Protein AF-A0AAJ5YRU3-F1 (afdb_monomer_lite)

Foldseek 3Di:
DVVVVVVVVVVCCVVPVLVCQLVVQLVVLLVVLVVVLVVVQVVVVVVCVVPVPDPDPPPDSDDDPVVNVVSSVCRNVCRVVVVVVVVVLCVVPPDPPDDPVVVVVSVVVVVVVVVCVVVVD

InterPro domains:
  IPR007248 Mpv17/PMP22 [PTHR11266] (7-117)

Sequence (121 aa):
MMARLGALYHHYFETRPWATLIATNGTLTLIADALAQTYERETSRSTKETKSILPTEPQAASWDWHRSGRFLLFGSAMAPLLGEWNKVIEKRIPIRTGQGKLILSAVARRVAMDQLILYVA

Radius of gyration: 21.34 Å; chains: 1; bounding box: 54×39×48 Å

Secondary structure (DSSP, 8-state):
-HHHHHHHHHHHHHH-HHHHHHHHHHHHHHHHHHHHHHHHHHHHHHHHHH-TTS----------HHHHHHHHHHHHHHHHHHHHHHHHHHHHS---SS-HHHHHHHHHHHHHHHHHHHHH-

Structure (mmCIF, N/CA/C/O backbone):
data_AF-A0AAJ5YRU3-F1
#
_entry.id   AF-A0AAJ5YRU3-F1
#
loop_
_atom_site.group_PDB
_atom_site.id
_atom_site.type_symbol
_atom_site.label_atom_id
_atom_site.label_alt_id
_atom_site.label_comp_id
_atom_site.label_asym_id
_atom_site.label_entity_id
_atom_site.label_seq_id
_atom_site.pdbx_PDB_ins_code
_atom_site.Cartn_x
_atom_site.Cartn_y
_atom_site.Cartn_z
_atom_site.occupancy
_atom_site.B_iso_or_equiv
_atom_site.auth_seq_id
_atom_site.auth_comp_id
_atom_site.auth_asym_id
_atom_site.auth_atom_id
_atom_site.pdbx_PDB_model_num
ATOM 1 N N . MET A 1 1 ? -14.967 20.919 -2.504 1.00 53.97 1 MET A N 1
ATOM 2 C CA . MET A 1 1 ? -14.718 19.701 -3.312 1.00 53.97 1 MET A CA 1
ATOM 3 C C . MET A 1 1 ? -14.057 18.594 -2.487 1.00 53.97 1 MET A C 1
ATOM 5 O O . MET A 1 1 ? -14.635 17.519 -2.411 1.00 53.97 1 MET A O 1
ATOM 9 N N . MET A 1 2 ? -12.960 18.869 -1.766 1.00 56.44 2 MET A N 1
ATOM 10 C CA . MET A 1 2 ? -12.284 17.890 -0.885 1.00 56.44 2 MET A CA 1
ATOM 11 C C . MET A 1 2 ? -13.186 17.261 0.195 1.00 56.44 2 MET A C 1
ATOM 13 O O . MET A 1 2 ? -13.155 16.052 0.396 1.00 56.44 2 MET A O 1
ATOM 17 N N . ALA A 1 3 ? -14.070 18.047 0.821 1.00 66.31 3 ALA A N 1
ATOM 18 C CA . ALA A 1 3 ? -14.996 17.542 1.843 1.00 66.31 3 ALA A CA 1
ATOM 19 C C . ALA A 1 3 ? -15.998 16.490 1.316 1.00 66.31 3 ALA A C 1
ATOM 21 O O . ALA A 1 3 ? -16.401 15.595 2.051 1.00 66.31 3 ALA A O 1
ATOM 22 N N . ARG A 1 4 ? -16.375 16.559 0.029 1.00 67.25 4 ARG A N 1
ATOM 23 C CA . ARG A 1 4 ? -17.313 15.602 -0.584 1.00 67.25 4 ARG A CA 1
ATOM 24 C C . ARG A 1 4 ? -16.647 14.261 -0.894 1.00 67.25 4 ARG A C 1
ATOM 26 O O . ARG A 1 4 ? -17.276 13.225 -0.720 1.00 67.25 4 ARG A O 1
ATOM 33 N N . LEU A 1 5 ? -15.374 14.282 -1.295 1.00 69.31 5 LEU A N 1
ATOM 34 C CA . LEU A 1 5 ? -14.576 13.069 -1.500 1.00 69.31 5 LEU A CA 1
ATOM 35 C C . LEU A 1 5 ? -14.347 12.327 -0.177 1.00 69.31 5 LEU A C 1
ATOM 37 O O . LEU A 1 5 ? -14.505 11.112 -0.127 1.00 69.31 5 LEU A O 1
ATOM 41 N N . GLY A 1 6 ? -14.062 13.061 0.905 1.00 70.56 6 GLY A N 1
ATOM 42 C CA . GLY A 1 6 ? -13.922 12.481 2.244 1.00 70.56 6 GLY A CA 1
ATOM 43 C C . GLY A 1 6 ? -15.214 11.845 2.768 1.00 70.56 6 GLY A C 1
ATOM 44 O O . GLY A 1 6 ? -15.170 10.748 3.322 1.00 70.56 6 GLY A O 1
ATOM 45 N N . ALA A 1 7 ? -16.362 12.491 2.537 1.00 66.31 7 ALA A N 1
ATOM 46 C CA . ALA A 1 7 ? -17.671 11.961 2.924 1.00 66.31 7 ALA A CA 1
ATOM 47 C C . ALA A 1 7 ? -18.056 10.699 2.130 1.00 66.31 7 ALA A C 1
ATOM 49 O O . ALA A 1 7 ? -18.540 9.733 2.712 1.00 66.31 7 ALA A O 1
ATOM 50 N N . LEU A 1 8 ? -17.789 10.673 0.818 1.00 64.75 8 LEU A N 1
ATOM 51 C CA . LEU A 1 8 ? -17.990 9.481 -0.014 1.00 64.75 8 LEU A CA 1
ATOM 52 C C . LEU A 1 8 ? -17.070 8.337 0.419 1.00 64.75 8 LEU A C 1
ATOM 54 O O . LEU A 1 8 ? -17.535 7.212 0.569 1.00 64.75 8 LEU A O 1
ATOM 58 N N . TYR A 1 9 ? -15.790 8.622 0.679 1.00 62.25 9 TYR A N 1
ATOM 59 C CA . TYR A 1 9 ? -14.848 7.635 1.205 1.00 62.25 9 TYR A CA 1
ATOM 60 C C . TYR A 1 9 ? -15.342 7.031 2.523 1.00 62.25 9 TYR A C 1
ATOM 62 O O . TYR A 1 9 ? -15.399 5.811 2.631 1.00 62.25 9 TYR A O 1
ATOM 70 N N . HIS A 1 10 ? -15.758 7.861 3.488 1.00 65.44 10 HIS A N 1
ATOM 71 C CA . HIS A 1 10 ? -16.315 7.379 4.757 1.00 65.44 10 HIS A CA 1
ATOM 72 C C . HIS A 1 10 ? -17.548 6.502 4.534 1.00 65.44 10 HIS A C 1
ATOM 74 O O . HIS A 1 10 ? -17.630 5.410 5.086 1.00 65.44 10 HIS A O 1
ATOM 80 N N . HIS A 1 11 ? -18.462 6.924 3.659 1.00 70.31 11 HIS A N 1
ATOM 81 C CA . HIS A 1 11 ? -19.672 6.162 3.369 1.00 70.31 11 HIS A CA 1
ATOM 82 C C . HIS A 1 11 ? -19.379 4.773 2.772 1.00 70.31 11 HIS A C 1
ATOM 84 O O . HIS A 1 11 ? -19.970 3.777 3.197 1.00 70.31 11 HIS A O 1
ATOM 90 N N . TYR A 1 12 ? -18.429 4.681 1.834 1.00 62.12 12 TYR A N 1
ATOM 91 C CA . TYR A 1 12 ? -17.987 3.401 1.266 1.00 62.12 12 TYR A CA 1
ATOM 92 C C . TYR A 1 12 ? -17.178 2.555 2.259 1.00 62.12 12 TYR A C 1
ATOM 94 O O . TYR A 1 12 ? -17.273 1.327 2.240 1.00 62.12 12 TYR A O 1
ATOM 102 N N . PHE A 1 13 ? -16.404 3.187 3.144 1.00 66.06 13 PHE A N 1
ATOM 103 C CA . PHE A 1 13 ? -15.639 2.495 4.180 1.00 66.06 13 PHE A CA 1
ATOM 104 C C . PHE A 1 13 ? -16.549 1.853 5.233 1.00 66.06 13 PHE A C 1
ATOM 106 O O . PHE A 1 13 ? -16.258 0.755 5.696 1.00 66.06 13 PHE A O 1
ATOM 113 N N . GLU A 1 14 ? -17.670 2.492 5.569 1.00 69.25 14 GLU A N 1
ATOM 114 C CA . GLU A 1 14 ? -18.639 1.940 6.520 1.00 69.25 14 GLU A CA 1
ATOM 115 C C . GLU A 1 14 ? -19.506 0.830 5.919 1.00 69.25 14 GLU A C 1
ATOM 117 O O . GLU A 1 14 ? -19.798 -0.155 6.593 1.00 69.25 14 GLU A O 1
ATOM 122 N N . THR A 1 15 ? -19.888 0.939 4.643 1.00 74.12 15 THR A N 1
ATOM 123 C CA . THR A 1 15 ? -20.744 -0.072 4.000 1.00 74.12 15 THR A CA 1
ATOM 124 C C . THR A 1 15 ? -19.977 -1.297 3.509 1.00 74.12 15 THR A C 1
ATOM 126 O O . THR A 1 15 ? -20.510 -2.406 3.567 1.00 74.12 15 THR A O 1
ATOM 129 N N . ARG A 1 16 ? -18.747 -1.136 2.995 1.00 77.94 16 ARG A N 1
ATOM 130 C CA . ARG A 1 16 ? -17.936 -2.240 2.439 1.00 77.94 16 ARG A CA 1
ATOM 131 C C . ARG A 1 16 ? -16.438 -2.071 2.740 1.00 77.94 16 ARG A C 1
ATOM 133 O O . ARG A 1 16 ? -15.635 -1.966 1.809 1.00 77.94 16 ARG A O 1
ATOM 140 N N . PRO A 1 17 ? -16.030 -2.121 4.022 1.00 78.12 17 PRO A N 1
ATOM 141 C CA . PRO A 1 17 ? -14.648 -1.862 4.442 1.00 78.12 17 PRO A CA 1
ATOM 142 C C . PRO A 1 17 ? -13.619 -2.753 3.732 1.00 78.12 17 PRO A C 1
ATOM 144 O O . PRO A 1 17 ? -12.556 -2.285 3.326 1.00 78.12 17 PRO A O 1
ATOM 147 N N . TRP A 1 18 ? -13.943 -4.030 3.517 1.00 83.25 18 TRP A N 1
ATOM 148 C CA . TRP A 1 18 ? -13.034 -4.970 2.859 1.00 83.25 18 TRP A CA 1
ATOM 149 C C . TRP A 1 18 ? -12.791 -4.630 1.387 1.00 83.25 18 TRP A C 1
ATOM 151 O O . TRP A 1 18 ? -11.660 -4.737 0.925 1.00 83.25 18 TRP A O 1
ATOM 161 N N . ALA A 1 19 ? -13.811 -4.165 0.659 1.00 83.62 19 ALA A N 1
ATOM 162 C CA . ALA A 1 19 ? -13.675 -3.827 -0.757 1.00 83.62 19 ALA A CA 1
ATOM 163 C C . ALA A 1 19 ? -12.745 -2.623 -0.959 1.00 83.62 19 ALA A C 1
ATOM 165 O O . ALA A 1 19 ? -11.874 -2.649 -1.827 1.00 83.62 19 ALA A O 1
ATOM 166 N N . THR A 1 20 ? -12.881 -1.596 -0.116 1.00 86.25 20 THR A N 1
ATOM 167 C CA . THR A 1 20 ? -12.009 -0.417 -0.162 1.00 86.25 20 THR A CA 1
ATOM 168 C C . THR A 1 20 ? -10.564 -0.787 0.164 1.00 86.25 20 THR A C 1
ATOM 170 O O . THR A 1 20 ? -9.649 -0.352 -0.533 1.00 86.25 20 THR A O 1
ATOM 173 N N . LEU A 1 21 ? -10.345 -1.632 1.178 1.00 87.56 21 LEU A N 1
ATOM 174 C CA . LEU A 1 21 ? -9.012 -2.107 1.563 1.00 87.56 21 LEU A CA 1
ATOM 175 C C . LEU A 1 21 ? -8.346 -2.921 0.452 1.00 87.56 21 LEU A C 1
ATOM 177 O O . LEU A 1 21 ? -7.184 -2.663 0.142 1.00 87.56 21 LEU A O 1
ATOM 181 N N . ILE A 1 22 ? -9.092 -3.839 -0.169 1.00 90.69 22 ILE A N 1
ATOM 182 C CA . ILE A 1 22 ? -8.640 -4.639 -1.314 1.00 90.69 22 ILE A CA 1
ATOM 183 C C . ILE A 1 22 ? -8.221 -3.720 -2.464 1.00 90.69 22 ILE A C 1
ATOM 185 O O . ILE A 1 22 ? -7.095 -3.804 -2.949 1.00 90.69 22 ILE A O 1
ATOM 189 N N . ALA A 1 23 ? -9.108 -2.809 -2.874 1.00 89.50 23 ALA A N 1
ATOM 190 C CA . ALA A 1 23 ? -8.872 -1.944 -4.024 1.00 89.50 23 ALA A CA 1
ATOM 191 C C . ALA A 1 23 ? -7.678 -1.001 -3.808 1.00 89.50 23 ALA A C 1
ATOM 193 O O . ALA A 1 23 ? -6.816 -0.870 -4.677 1.00 89.50 23 ALA A O 1
ATOM 194 N N . THR A 1 24 ? -7.601 -0.363 -2.639 1.00 89.75 24 THR A N 1
ATOM 195 C CA . THR A 1 24 ? -6.527 0.587 -2.314 1.00 89.75 24 THR A CA 1
ATOM 196 C C . THR A 1 24 ? -5.176 -0.107 -2.186 1.00 89.75 24 THR A C 1
ATOM 198 O O . THR A 1 24 ? -4.224 0.306 -2.846 1.00 89.75 24 THR A O 1
ATOM 201 N N . ASN A 1 25 ? -5.080 -1.191 -1.411 1.00 92.56 25 ASN A N 1
ATOM 202 C CA . ASN A 1 25 ? -3.811 -1.900 -1.233 1.00 92.56 25 ASN A CA 1
ATOM 203 C C . ASN A 1 25 ? -3.354 -2.592 -2.514 1.00 92.56 25 ASN A C 1
ATOM 205 O O . ASN A 1 25 ? -2.173 -2.516 -2.846 1.00 92.56 25 ASN A O 1
ATOM 209 N N . GLY A 1 26 ? -4.265 -3.210 -3.269 1.00 91.94 26 GLY A N 1
ATOM 210 C CA . GLY A 1 26 ? -3.934 -3.792 -4.567 1.00 91.94 26 GLY A CA 1
ATOM 211 C C . GLY A 1 26 ? -3.334 -2.754 -5.517 1.00 91.94 26 GLY A C 1
ATOM 212 O O . GLY A 1 26 ? -2.267 -2.976 -6.090 1.00 91.94 26 GLY A O 1
ATOM 213 N N . THR A 1 27 ? -3.963 -1.578 -5.605 1.00 94.19 27 THR A N 1
ATOM 214 C CA . THR A 1 27 ? -3.480 -0.472 -6.448 1.00 94.19 27 THR A CA 1
ATOM 215 C C . THR A 1 27 ? -2.114 0.038 -5.990 1.00 94.19 27 THR A C 1
ATOM 217 O O . THR A 1 27 ? -1.209 0.193 -6.806 1.00 94.19 27 THR A O 1
ATOM 220 N N . LEU A 1 28 ? -1.930 0.265 -4.686 1.00 94.12 28 LEU A N 1
ATOM 221 C CA . LEU A 1 28 ? -0.655 0.732 -4.138 1.00 94.12 28 LEU A CA 1
ATOM 222 C C . LEU A 1 28 ? 0.474 -0.272 -4.373 1.00 94.12 28 LEU A C 1
ATOM 224 O O . LEU A 1 28 ? 1.583 0.128 -4.721 1.00 94.12 28 LEU A O 1
ATOM 228 N N . THR A 1 29 ? 0.192 -1.568 -4.237 1.00 92.88 29 THR A N 1
ATOM 229 C CA . THR A 1 29 ? 1.206 -2.607 -4.441 1.00 92.88 29 THR A CA 1
ATOM 230 C C . THR A 1 29 ? 1.611 -2.701 -5.915 1.00 92.88 29 THR A C 1
ATOM 232 O O . THR A 1 29 ? 2.794 -2.850 -6.211 1.00 92.88 29 THR A O 1
ATOM 235 N N . LEU A 1 30 ? 0.668 -2.526 -6.850 1.00 93.81 30 LEU A N 1
ATOM 236 C CA . LEU A 1 30 ? 0.982 -2.428 -8.280 1.00 93.81 30 LEU A CA 1
ATOM 237 C C . LEU A 1 30 ? 1.849 -1.214 -8.610 1.00 93.81 30 LEU A C 1
ATOM 239 O O . LEU A 1 30 ? 2.800 -1.339 -9.374 1.00 93.81 30 LEU A O 1
ATOM 243 N N . ILE A 1 31 ? 1.538 -0.048 -8.039 1.00 96.00 31 ILE A N 1
ATOM 244 C CA . ILE A 1 31 ? 2.338 1.166 -8.246 1.00 96.00 31 ILE A CA 1
ATOM 245 C C . ILE A 1 31 ? 3.755 0.963 -7.698 1.00 96.00 31 ILE A C 1
ATOM 247 O O . ILE A 1 31 ? 4.728 1.297 -8.372 1.00 96.00 31 ILE A O 1
ATOM 251 N N . ALA A 1 32 ? 3.879 0.389 -6.501 1.00 94.00 32 ALA A N 1
ATOM 252 C CA . ALA A 1 32 ? 5.171 0.101 -5.889 1.00 94.00 32 ALA A CA 1
ATOM 253 C C . ALA A 1 32 ? 6.007 -0.865 -6.743 1.00 94.00 32 ALA A C 1
ATOM 255 O O . ALA A 1 32 ? 7.187 -0.611 -6.982 1.00 94.00 32 ALA A O 1
ATOM 256 N N . ASP A 1 33 ? 5.398 -1.941 -7.245 1.00 94.00 33 ASP A N 1
ATOM 257 C CA . ASP A 1 33 ? 6.088 -2.897 -8.110 1.00 94.00 33 ASP A CA 1
ATOM 258 C C . ASP A 1 33 ? 6.468 -2.279 -9.459 1.00 94.00 33 ASP A C 1
ATOM 260 O O . ASP A 1 33 ? 7.581 -2.484 -9.939 1.00 94.00 33 ASP A O 1
ATOM 264 N N . ALA A 1 34 ? 5.596 -1.448 -10.035 1.00 92.50 34 ALA A N 1
ATOM 265 C CA . ALA A 1 34 ? 5.895 -0.743 -11.271 1.00 92.50 34 ALA A CA 1
ATOM 266 C C . ALA A 1 34 ? 7.120 0.171 -11.128 1.00 92.50 34 ALA A C 1
ATOM 268 O O . ALA A 1 34 ? 8.006 0.151 -11.985 1.00 92.50 34 ALA A O 1
ATOM 269 N N . LEU A 1 35 ? 7.199 0.911 -10.016 1.00 94.25 35 LEU A N 1
ATOM 270 C CA . LEU A 1 35 ? 8.351 1.745 -9.677 1.00 94.25 35 LEU A CA 1
ATOM 271 C C . LEU A 1 35 ? 9.619 0.907 -9.474 1.00 94.25 35 LEU A C 1
ATOM 273 O O . LEU A 1 35 ? 10.682 1.244 -10.001 1.00 94.25 35 LEU A O 1
ATOM 277 N N . ALA A 1 36 ? 9.517 -0.212 -8.757 1.00 91.56 36 ALA A N 1
ATOM 278 C CA . ALA A 1 36 ? 10.648 -1.107 -8.535 1.00 91.56 36 ALA A CA 1
ATOM 279 C C . ALA A 1 36 ? 11.194 -1.669 -9.858 1.00 91.56 36 ALA A C 1
ATOM 281 O O . ALA A 1 36 ? 12.401 -1.627 -10.093 1.00 91.56 36 ALA A O 1
ATOM 282 N N . GLN A 1 37 ? 10.310 -2.119 -10.754 1.00 90.12 37 GLN A N 1
ATOM 283 C CA . GLN A 1 37 ? 10.701 -2.621 -12.071 1.00 90.12 37 GLN A CA 1
ATOM 284 C C . GLN A 1 37 ? 11.311 -1.523 -12.956 1.00 90.12 37 GLN A C 1
ATOM 286 O O . GLN A 1 37 ? 12.238 -1.807 -13.717 1.00 90.12 37 GLN A O 1
ATOM 291 N N . THR A 1 38 ? 10.860 -0.264 -12.855 1.00 90.50 38 THR A N 1
ATOM 292 C CA . THR A 1 38 ? 11.527 0.853 -13.549 1.00 90.50 38 THR A CA 1
ATOM 293 C C . THR A 1 38 ? 12.953 1.087 -13.043 1.00 90.50 38 THR A C 1
ATOM 295 O O . THR A 1 38 ? 13.869 1.145 -13.862 1.00 90.50 38 THR A O 1
ATOM 298 N N . TYR A 1 39 ? 13.179 1.107 -11.725 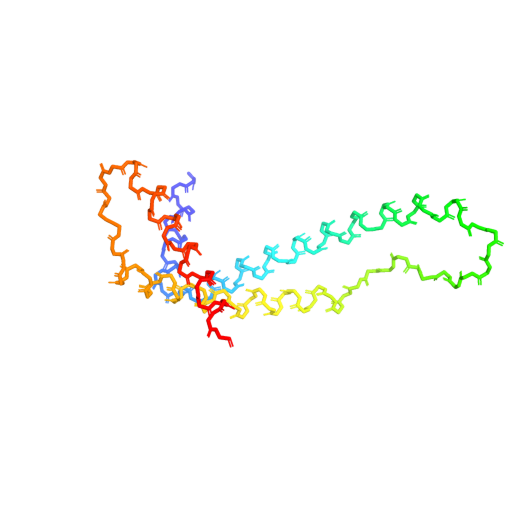1.00 88.31 39 TYR A N 1
ATOM 299 C CA . TYR A 1 39 ? 14.523 1.278 -11.153 1.00 88.31 39 TYR A CA 1
ATOM 300 C C . TYR A 1 39 ? 15.469 0.117 -11.483 1.00 88.31 39 TYR A C 1
ATOM 302 O O . TYR A 1 39 ? 16.647 0.319 -11.792 1.00 88.31 39 TYR A O 1
ATOM 310 N N . GLU A 1 40 ? 14.960 -1.113 -11.446 1.00 87.06 40 GLU A N 1
ATOM 311 C CA . GLU A 1 40 ? 15.732 -2.315 -11.758 1.00 87.06 40 GLU A CA 1
ATOM 312 C C . GLU A 1 40 ? 16.186 -2.321 -13.222 1.00 87.06 40 GLU A C 1
ATOM 314 O O . GLU A 1 40 ? 17.328 -2.673 -13.528 1.00 87.06 40 GLU A O 1
ATOM 319 N N . ARG A 1 41 ? 15.335 -1.841 -14.135 1.00 83.06 41 ARG A N 1
ATOM 320 C CA . ARG A 1 41 ? 15.677 -1.666 -15.553 1.00 83.06 41 ARG A CA 1
ATOM 321 C C . ARG A 1 41 ? 16.753 -0.616 -15.775 1.00 83.06 41 ARG A C 1
ATOM 323 O O . ARG A 1 41 ? 17.650 -0.848 -16.584 1.00 83.06 41 ARG A O 1
ATOM 330 N N . GLU A 1 42 ? 16.675 0.517 -15.088 1.00 83.38 42 GLU A N 1
ATOM 331 C CA . GLU A 1 42 ? 17.679 1.582 -15.192 1.00 83.38 42 GLU A CA 1
ATOM 332 C C . GLU A 1 42 ? 19.045 1.110 -14.674 1.00 83.38 42 GLU A C 1
ATOM 334 O O . GLU A 1 42 ? 20.057 1.236 -15.367 1.00 83.38 42 GLU A O 1
ATOM 339 N N . THR A 1 43 ? 19.062 0.443 -13.521 1.00 80.38 43 THR A N 1
ATOM 340 C CA . THR A 1 43 ? 20.281 -0.126 -12.919 1.00 80.38 43 THR A CA 1
ATOM 341 C C . THR A 1 43 ? 20.878 -1.247 -13.783 1.00 80.38 43 THR A C 1
ATOM 343 O O . THR A 1 43 ? 22.094 -1.320 -13.994 1.00 80.38 43 THR A O 1
ATOM 346 N N . SER A 1 44 ? 20.024 -2.100 -14.356 1.00 71.75 44 SER A N 1
ATOM 347 C CA . SER A 1 44 ? 20.438 -3.193 -15.246 1.00 71.75 44 SER A CA 1
ATOM 348 C C . SER A 1 44 ? 21.002 -2.693 -16.577 1.00 71.75 44 SER A C 1
ATOM 350 O O . SER A 1 44 ? 21.874 -3.348 -17.145 1.00 71.75 44 SER A O 1
ATOM 352 N N . ARG A 1 45 ? 20.539 -1.541 -17.088 1.00 67.56 45 ARG A N 1
ATOM 353 C CA . ARG A 1 45 ? 21.123 -0.895 -18.278 1.00 67.56 45 ARG A CA 1
ATOM 354 C C . ARG A 1 45 ? 22.546 -0.415 -18.000 1.00 67.56 45 ARG A C 1
ATOM 356 O O . ARG A 1 45 ? 23.438 -0.756 -18.766 1.00 67.56 45 ARG A O 1
ATOM 363 N N . SER A 1 46 ? 22.759 0.263 -16.872 1.00 64.56 46 SER A N 1
ATOM 364 C CA . SER A 1 46 ? 24.085 0.737 -16.446 1.00 64.56 46 SER A CA 1
ATOM 365 C C . SER A 1 46 ? 25.088 -0.415 -16.255 1.00 64.56 46 SER A C 1
ATOM 367 O O . SER A 1 46 ? 26.236 -0.348 -16.681 1.00 64.56 46 SER A O 1
ATOM 369 N N . THR A 1 47 ? 24.631 -1.546 -15.709 1.00 64.81 47 THR A N 1
ATOM 370 C CA . THR A 1 47 ? 25.489 -2.723 -15.472 1.00 64.81 47 THR A CA 1
ATOM 371 C C . THR A 1 47 ? 25.866 -3.473 -16.762 1.00 64.81 47 THR A C 1
ATOM 373 O O . THR A 1 47 ? 26.922 -4.108 -16.826 1.00 64.81 47 THR A O 1
ATOM 376 N N . LYS A 1 48 ? 25.022 -3.421 -17.806 1.00 59.97 48 LYS A N 1
ATOM 377 C CA . LYS A 1 48 ? 25.257 -4.127 -19.081 1.00 59.97 48 LYS A CA 1
ATOM 378 C C . LYS A 1 48 ? 26.406 -3.536 -19.901 1.00 59.97 48 LYS A C 1
ATOM 380 O O . LYS A 1 48 ? 27.069 -4.304 -20.592 1.00 59.97 48 LYS A O 1
ATOM 385 N N . GLU A 1 49 ? 26.685 -2.237 -19.792 1.00 57.69 49 GLU A N 1
ATOM 386 C CA . GL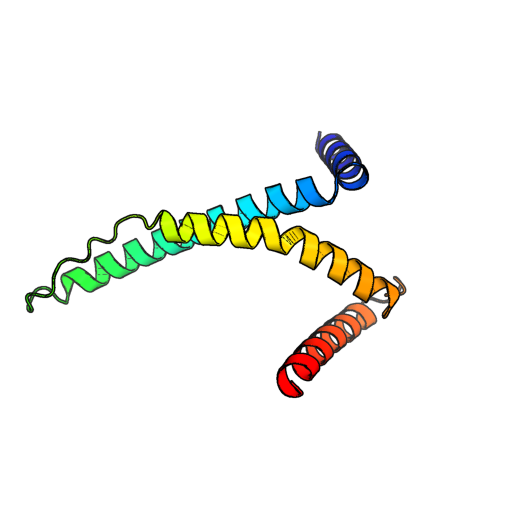U A 1 49 ? 27.815 -1.609 -20.500 1.00 57.69 49 GLU A CA 1
ATOM 387 C C . GLU A 1 49 ? 29.183 -2.115 -20.003 1.00 57.69 49 GLU A C 1
ATOM 389 O O . GLU A 1 49 ? 30.109 -2.259 -20.796 1.00 57.69 49 GLU A O 1
ATOM 394 N N . THR A 1 50 ? 29.295 -2.495 -18.725 1.00 57.97 50 THR A N 1
ATOM 395 C CA . THR A 1 50 ? 30.549 -2.987 -18.117 1.00 57.97 50 THR A CA 1
ATOM 396 C C . THR A 1 50 ? 30.794 -4.487 -18.341 1.00 57.97 50 THR A C 1
ATOM 398 O O . THR A 1 50 ? 31.933 -4.946 -18.293 1.0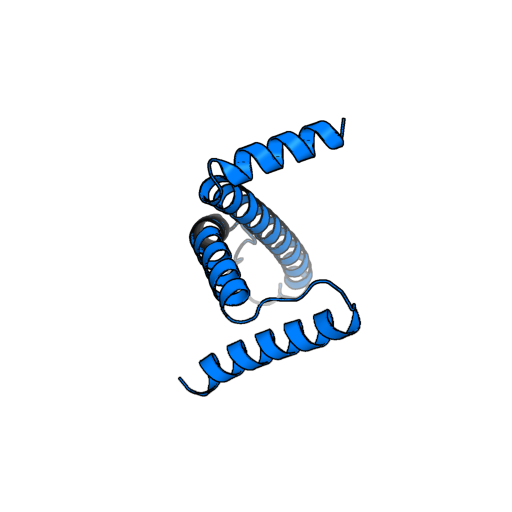0 57.97 50 THR A O 1
ATOM 401 N N . LYS A 1 51 ? 29.743 -5.290 -18.576 1.00 55.28 51 LYS A N 1
ATOM 402 C CA . LYS A 1 51 ? 29.817 -6.769 -18.589 1.00 55.28 51 LYS A CA 1
ATOM 403 C C . LYS A 1 51 ? 29.873 -7.397 -19.993 1.00 55.28 51 LYS A C 1
ATOM 405 O O . LYS A 1 51 ? 29.808 -8.617 -20.111 1.00 55.28 51 LYS A O 1
ATOM 410 N N . SER A 1 52 ? 30.027 -6.604 -21.056 1.00 54.66 52 SER A N 1
ATOM 411 C CA . SER A 1 52 ? 30.024 -7.056 -22.463 1.00 54.66 52 SER A CA 1
ATOM 412 C C . SER A 1 52 ? 31.188 -7.982 -22.881 1.00 54.66 52 SER A C 1
ATOM 414 O O . SER A 1 52 ? 31.265 -8.371 -24.042 1.00 54.66 52 SER A O 1
ATOM 416 N N . ILE A 1 53 ? 32.072 -8.381 -21.959 1.00 60.06 53 ILE A N 1
ATOM 417 C CA . ILE A 1 53 ? 33.253 -9.220 -22.237 1.00 60.06 53 ILE A CA 1
ATOM 418 C C . ILE A 1 53 ? 32.952 -10.729 -22.069 1.00 60.06 53 ILE A C 1
ATOM 420 O O . ILE A 1 53 ? 33.724 -11.569 -22.522 1.00 60.06 53 ILE A O 1
ATOM 424 N N . LEU A 1 54 ? 31.819 -11.112 -21.463 1.00 65.06 54 LEU A N 1
ATOM 425 C CA . LEU A 1 54 ? 31.449 -12.519 -21.243 1.00 65.06 54 LEU A CA 1
ATOM 426 C C . LEU A 1 54 ? 30.115 -12.860 -21.929 1.00 65.06 54 LEU A C 1
ATOM 428 O O . LEU A 1 54 ? 29.153 -12.105 -21.767 1.00 65.06 54 LEU A O 1
ATOM 432 N N . PRO A 1 55 ? 29.999 -14.010 -22.627 1.00 52.34 55 PRO A N 1
ATOM 433 C CA . PRO A 1 55 ? 28.742 -14.483 -23.196 1.00 52.34 55 PRO A CA 1
ATOM 434 C C . PRO A 1 55 ? 27.852 -15.004 -22.063 1.00 52.34 55 PRO A C 1
ATOM 436 O O . PRO A 1 55 ? 27.779 -16.194 -21.785 1.00 52.34 55 PRO A O 1
ATOM 439 N N . THR A 1 56 ? 27.221 -14.093 -21.331 1.00 57.56 56 THR A N 1
ATOM 440 C CA . THR A 1 56 ? 26.109 -14.420 -20.438 1.00 57.56 56 THR A CA 1
ATOM 441 C C . THR A 1 56 ? 24.841 -13.998 -21.154 1.00 57.56 56 THR A C 1
ATOM 443 O O . THR A 1 56 ? 24.755 -12.853 -21.599 1.00 57.56 56 THR A O 1
ATOM 446 N N . GLU A 1 57 ? 23.894 -14.927 -21.301 1.00 56.31 57 GLU A N 1
ATOM 447 C CA . GLU A 1 57 ? 22.633 -14.678 -21.993 1.00 56.31 57 GLU A CA 1
ATOM 448 C C . GLU A 1 57 ? 22.022 -13.336 -21.573 1.00 56.31 57 GLU A C 1
ATOM 450 O O . GLU A 1 57 ? 21.974 -13.019 -20.375 1.00 56.31 57 GLU A O 1
ATOM 455 N N . PRO A 1 58 ? 21.554 -12.521 -22.532 1.00 55.28 58 PRO A N 1
ATOM 456 C CA . PRO A 1 58 ? 20.888 -11.284 -22.214 1.00 55.28 58 PRO A CA 1
ATOM 457 C C . PRO A 1 58 ? 19.541 -11.656 -21.605 1.00 55.28 58 PRO A C 1
ATOM 459 O O . PRO A 1 58 ? 18.542 -11.768 -22.310 1.00 55.28 58 PRO A O 1
ATOM 462 N N . GLN A 1 59 ? 19.488 -11.794 -20.281 1.00 57.22 59 GLN A N 1
ATOM 463 C CA . GLN A 1 59 ? 18.232 -11.670 -19.565 1.00 57.22 59 GLN A CA 1
ATOM 464 C C . GLN A 1 59 ? 17.792 -10.224 -19.819 1.00 57.22 59 GLN A C 1
ATOM 466 O O . GLN A 1 59 ? 18.309 -9.241 -19.269 1.00 57.22 59 GLN A O 1
ATOM 471 N N . ALA A 1 60 ? 16.995 -10.060 -20.873 1.00 56.31 60 ALA A N 1
ATOM 472 C CA . ALA A 1 60 ? 16.421 -8.792 -21.244 1.00 56.31 60 ALA A CA 1
ATOM 473 C C . ALA A 1 60 ? 15.630 -8.342 -20.022 1.00 56.31 60 ALA A C 1
ATOM 475 O O . ALA A 1 60 ? 14.890 -9.139 -19.445 1.00 56.31 60 ALA A O 1
ATOM 476 N N . ALA A 1 61 ? 15.826 -7.093 -19.605 1.00 67.56 61 ALA A N 1
ATOM 477 C CA . ALA A 1 61 ? 15.102 -6.481 -18.499 1.00 67.56 61 ALA A CA 1
ATOM 478 C C . ALA A 1 61 ? 13.635 -6.257 -18.927 1.00 67.56 61 ALA A C 1
ATOM 480 O O . ALA A 1 61 ? 13.167 -5.133 -19.115 1.00 67.56 61 ALA A O 1
ATOM 481 N N . SER A 1 62 ? 12.949 -7.361 -19.214 1.00 76.81 62 SER A N 1
ATOM 482 C CA . SER A 1 62 ? 11.564 -7.444 -19.640 1.00 76.81 62 SER A CA 1
ATOM 483 C C . SER A 1 62 ? 10.665 -7.200 -18.435 1.00 76.81 62 SER A C 1
ATOM 485 O O . SER A 1 62 ? 11.119 -7.192 -17.294 1.00 76.81 62 SER A O 1
ATOM 487 N N . TRP A 1 63 ? 9.415 -6.827 -18.692 1.00 82.38 63 TRP A N 1
ATOM 488 C CA . TRP A 1 63 ? 8.484 -6.541 -17.603 1.00 82.38 63 TRP A CA 1
ATOM 489 C C . TRP A 1 63 ? 8.031 -7.866 -17.014 1.00 82.38 63 TRP A C 1
ATOM 491 O O . TRP A 1 63 ? 7.535 -8.713 -17.760 1.00 82.38 63 TRP A O 1
ATOM 501 N N . ASP A 1 64 ? 8.168 -8.036 -15.705 1.00 87.50 64 ASP A N 1
ATOM 502 C CA . ASP A 1 64 ? 7.708 -9.244 -15.036 1.00 87.50 64 ASP A CA 1
ATOM 503 C C . ASP A 1 64 ? 6.253 -9.062 -14.585 1.00 87.50 64 ASP A C 1
ATOM 505 O O . ASP A 1 64 ? 5.949 -8.583 -13.489 1.00 87.50 64 ASP A O 1
ATOM 509 N N . TRP A 1 65 ? 5.326 -9.456 -15.461 1.00 90.12 65 TRP A N 1
ATOM 510 C CA . TRP A 1 65 ? 3.891 -9.439 -15.171 1.00 90.12 65 TRP A CA 1
ATOM 511 C C . TRP A 1 65 ? 3.486 -10.457 -14.101 1.00 90.12 65 TRP A C 1
ATOM 513 O O . TRP A 1 65 ? 2.520 -10.226 -13.372 1.00 90.12 65 TRP A O 1
ATOM 523 N N . HIS A 1 66 ? 4.214 -11.570 -13.971 1.00 92.25 66 HIS A N 1
ATOM 524 C CA . HIS A 1 66 ? 3.927 -12.569 -12.943 1.00 92.25 66 HIS A CA 1
ATOM 525 C C . HIS A 1 66 ? 4.248 -12.016 -11.557 1.00 92.25 66 HIS A C 1
ATOM 527 O O . HIS A 1 66 ? 3.486 -12.232 -10.612 1.00 92.25 66 HIS A O 1
ATOM 533 N N . ARG A 1 67 ? 5.340 -11.256 -11.443 1.00 87.06 67 ARG A N 1
ATOM 534 C CA . ARG A 1 67 ? 5.696 -10.517 -10.233 1.00 87.06 67 ARG A CA 1
ATOM 535 C C . ARG A 1 67 ? 4.620 -9.494 -9.871 1.00 87.06 67 ARG A C 1
ATOM 537 O O . ARG A 1 67 ? 4.091 -9.573 -8.762 1.00 87.06 67 ARG A O 1
ATOM 544 N N . SER A 1 68 ? 4.206 -8.634 -10.803 1.00 93.06 68 SER A N 1
ATOM 545 C CA . SER A 1 68 ? 3.133 -7.660 -10.546 1.00 93.06 68 SER A CA 1
ATOM 546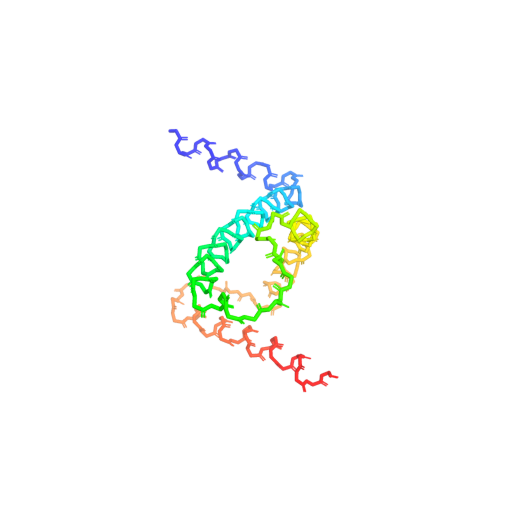 C C . SER A 1 68 ? 1.816 -8.331 -10.143 1.00 93.06 68 SER A C 1
ATOM 548 O O . SER A 1 68 ? 1.142 -7.866 -9.226 1.00 93.06 68 SER A O 1
ATOM 550 N N . GLY A 1 69 ? 1.465 -9.459 -10.771 1.00 93.31 69 GLY A N 1
ATOM 551 C CA . GLY A 1 69 ? 0.276 -10.240 -10.426 1.00 93.31 69 GLY A CA 1
ATOM 552 C C . GLY A 1 69 ? 0.324 -10.815 -9.008 1.00 93.31 69 GLY A C 1
ATOM 553 O O . GLY A 1 69 ? -0.661 -10.726 -8.276 1.00 93.31 69 GLY A O 1
ATOM 554 N N . ARG A 1 70 ? 1.478 -11.345 -8.578 1.00 92.69 70 ARG A N 1
ATOM 555 C CA . ARG A 1 70 ? 1.679 -11.821 -7.197 1.00 92.69 70 ARG A CA 1
ATOM 556 C C . ARG A 1 70 ? 1.556 -10.682 -6.190 1.00 92.69 70 ARG A C 1
ATOM 558 O O . ARG A 1 70 ? 0.863 -10.844 -5.191 1.00 92.69 70 ARG A O 1
ATOM 565 N N . PHE A 1 71 ? 2.173 -9.536 -6.471 1.00 92.62 71 PHE A N 1
ATOM 566 C CA . PHE A 1 71 ? 2.086 -8.348 -5.623 1.00 92.62 71 PHE A CA 1
ATOM 567 C C . PHE A 1 71 ? 0.653 -7.824 -5.509 1.00 92.62 71 PHE A C 1
ATOM 569 O O . PHE A 1 71 ? 0.177 -7.572 -4.405 1.00 92.62 71 PHE A O 1
ATOM 576 N N . LEU A 1 72 ? -0.069 -7.743 -6.626 1.00 94.44 72 LEU A N 1
ATOM 577 C CA . LEU A 1 72 ? -1.475 -7.356 -6.637 1.00 94.44 72 LEU A CA 1
ATOM 578 C C . LEU A 1 72 ? -2.330 -8.307 -5.799 1.00 94.44 72 LEU A C 1
ATOM 580 O O . LEU A 1 72 ? -3.084 -7.846 -4.944 1.00 94.44 72 LEU A O 1
ATOM 584 N N . LEU A 1 73 ? -2.226 -9.616 -6.041 1.00 93.56 73 LEU A N 1
ATOM 585 C CA . LEU A 1 73 ? -3.020 -10.625 -5.338 1.00 93.56 73 LEU A CA 1
ATOM 586 C C . LEU A 1 73 ? -2.712 -10.627 -3.842 1.00 93.56 73 LEU A C 1
ATOM 588 O O . LEU A 1 73 ? -3.634 -10.602 -3.030 1.00 93.56 73 LEU A O 1
ATOM 592 N N . PHE A 1 74 ? -1.430 -10.598 -3.480 1.00 92.19 74 PHE A N 1
ATOM 593 C CA . PHE A 1 74 ? -0.996 -10.564 -2.090 1.00 92.19 74 PHE A CA 1
ATOM 594 C C . PHE A 1 74 ? -1.469 -9.291 -1.381 1.00 92.19 74 PHE A C 1
ATOM 596 O O . PHE A 1 74 ? -2.117 -9.381 -0.341 1.00 92.19 74 PHE A O 1
ATOM 603 N N . GLY A 1 75 ? -1.216 -8.112 -1.959 1.00 89.62 75 GLY A N 1
ATOM 604 C CA . GLY A 1 75 ? -1.613 -6.830 -1.372 1.00 89.62 75 GLY A CA 1
ATOM 605 C C . GLY A 1 75 ? -3.129 -6.689 -1.243 1.00 89.62 75 GLY A C 1
ATOM 606 O O . GLY A 1 75 ? -3.631 -6.231 -0.220 1.00 89.62 75 GLY A O 1
ATOM 607 N N . SER A 1 76 ? -3.870 -7.162 -2.244 1.00 91.88 76 SER A N 1
ATOM 608 C CA . SER A 1 76 ? -5.335 -7.189 -2.229 1.00 91.88 76 SER A CA 1
ATOM 609 C C . SER A 1 76 ? -5.876 -8.116 -1.138 1.00 91.88 76 SER A C 1
ATOM 611 O O . SER A 1 76 ? -6.733 -7.711 -0.358 1.00 91.88 76 SER A O 1
ATOM 613 N N . ALA A 1 77 ? -5.374 -9.351 -1.055 1.00 91.56 77 ALA A N 1
ATOM 614 C CA . ALA A 1 77 ? -5.890 -10.369 -0.140 1.00 91.56 77 ALA A CA 1
ATOM 615 C C . ALA A 1 77 ? -5.484 -10.136 1.323 1.00 91.56 77 ALA A C 1
ATOM 617 O O . ALA A 1 77 ? -6.279 -10.386 2.228 1.00 91.56 77 ALA A O 1
ATOM 618 N N . MET A 1 78 ? -4.271 -9.637 1.572 1.00 90.19 78 MET A N 1
ATOM 619 C CA . MET A 1 78 ? -3.783 -9.395 2.934 1.00 90.19 78 MET A CA 1
ATOM 620 C C . MET A 1 78 ? -4.380 -8.140 3.569 1.00 90.19 78 MET A C 1
ATOM 622 O O . MET A 1 78 ? -4.443 -8.041 4.794 1.00 90.19 78 MET A O 1
ATOM 626 N N . ALA A 1 79 ? -4.849 -7.181 2.771 1.00 89.44 79 ALA A N 1
ATOM 627 C CA . ALA A 1 79 ? -5.328 -5.904 3.282 1.00 89.44 79 ALA A CA 1
ATOM 628 C C . ALA A 1 79 ? -6.536 -5.997 4.236 1.00 89.44 79 ALA A C 1
ATOM 630 O O . ALA A 1 79 ? -6.487 -5.372 5.299 1.00 89.44 79 ALA A O 1
ATOM 631 N N . PRO A 1 80 ? -7.597 -6.781 3.951 1.00 87.50 80 PRO A N 1
ATOM 632 C CA . PRO A 1 80 ? -8.672 -7.012 4.915 1.00 87.50 80 PRO A CA 1
ATOM 633 C C . PRO A 1 80 ? -8.182 -7.674 6.202 1.00 87.50 80 PRO A C 1
ATOM 635 O O . PRO A 1 80 ? -8.601 -7.273 7.285 1.00 87.50 80 PRO A O 1
ATOM 638 N N . LEU A 1 81 ? -7.265 -8.643 6.094 1.00 88.38 81 LEU A N 1
ATOM 639 C CA . LEU A 1 81 ? -6.715 -9.357 7.247 1.00 88.38 81 LEU A CA 1
ATOM 640 C C . LEU A 1 81 ? -5.965 -8.400 8.186 1.00 88.38 81 LEU A C 1
ATOM 642 O O . LEU A 1 81 ? -6.202 -8.407 9.392 1.00 88.38 81 LEU A O 1
ATOM 646 N N . LEU A 1 82 ? -5.126 -7.522 7.627 1.00 83.81 82 LEU A N 1
ATOM 647 C CA . LEU A 1 82 ? -4.450 -6.444 8.359 1.00 83.81 82 LEU A CA 1
ATOM 648 C C . LEU A 1 82 ? -5.448 -5.456 8.982 1.00 83.81 82 LEU A C 1
ATOM 650 O O . LEU A 1 82 ? -5.263 -5.013 10.117 1.00 83.81 82 LEU A O 1
ATOM 654 N N . GLY A 1 83 ? -6.522 -5.121 8.262 1.00 84.31 83 GLY A N 1
ATOM 655 C CA . GLY A 1 83 ? -7.594 -4.263 8.766 1.00 84.31 83 GLY A CA 1
ATOM 656 C C . GLY A 1 83 ? -8.299 -4.854 9.990 1.00 84.31 83 GLY A C 1
ATOM 657 O O . GLY A 1 83 ? -8.487 -4.162 10.991 1.00 84.31 83 GLY A O 1
ATOM 658 N N . GLU A 1 84 ? -8.646 -6.140 9.949 1.00 86.12 84 GLU A N 1
ATOM 659 C CA . GLU A 1 84 ? -9.254 -6.835 11.089 1.00 86.12 84 GLU A CA 1
ATOM 660 C C . GLU A 1 84 ? -8.261 -7.019 12.247 1.00 86.12 84 GLU A C 1
ATOM 662 O O . GLU A 1 84 ? -8.631 -6.824 13.407 1.00 86.12 84 GLU A O 1
ATOM 667 N N . TRP A 1 85 ? -6.983 -7.295 11.963 1.00 80.31 85 TRP A N 1
ATOM 668 C CA . TRP A 1 85 ? -5.941 -7.362 12.992 1.00 80.31 85 TRP A CA 1
ATOM 669 C C . TRP A 1 85 ? -5.773 -6.032 13.737 1.00 80.31 85 TRP A C 1
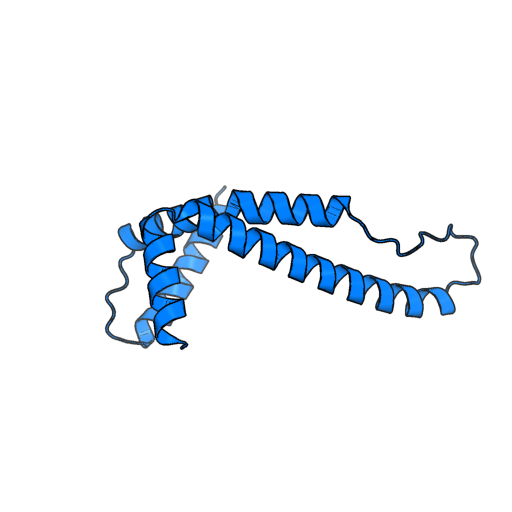ATOM 671 O O . TRP A 1 85 ? -5.709 -6.014 14.966 1.00 80.31 85 TRP A O 1
ATOM 681 N N . ASN A 1 86 ? -5.810 -4.901 13.027 1.00 81.69 86 ASN A N 1
ATOM 682 C CA . ASN A 1 86 ? -5.774 -3.581 13.660 1.00 81.69 86 ASN A CA 1
ATOM 683 C C . ASN A 1 86 ? -6.951 -3.358 14.618 1.00 81.69 86 ASN A C 1
ATOM 685 O O . ASN A 1 86 ? -6.736 -2.896 15.740 1.00 81.69 86 ASN A O 1
ATOM 689 N N . LYS A 1 87 ? -8.172 -3.769 14.245 1.00 82.19 87 LYS A N 1
ATOM 690 C CA . LYS A 1 87 ? -9.335 -3.710 15.152 1.00 82.19 87 LYS A CA 1
ATOM 691 C C . LYS A 1 87 ? -9.138 -4.588 16.391 1.00 82.19 87 LYS A C 1
ATOM 693 O O . LYS A 1 87 ? -9.550 -4.214 17.489 1.00 82.19 87 LYS A O 1
ATOM 698 N N . VAL A 1 88 ? -8.519 -5.760 16.237 1.00 83.25 88 VAL A N 1
ATOM 699 C CA . VAL A 1 88 ? -8.183 -6.645 17.365 1.00 83.25 88 VAL A CA 1
ATOM 700 C C . VAL A 1 88 ? -7.178 -5.971 18.302 1.00 83.25 88 VAL A C 1
ATOM 702 O O . VAL A 1 88 ? -7.393 -5.974 19.517 1.00 83.25 88 VAL A O 1
ATOM 705 N N . ILE A 1 89 ? -6.125 -5.347 17.768 1.00 78.69 89 ILE A N 1
ATOM 706 C CA . ILE A 1 89 ? -5.136 -4.625 18.579 1.00 78.69 89 ILE A CA 1
ATOM 707 C C . ILE A 1 89 ? -5.784 -3.444 19.303 1.00 78.69 89 ILE A C 1
ATOM 709 O O . ILE A 1 89 ? -5.522 -3.250 20.485 1.00 78.69 89 ILE A O 1
ATOM 713 N N . GLU A 1 90 ? -6.643 -2.670 18.644 1.00 78.94 90 GLU A N 1
ATOM 714 C CA . GLU A 1 90 ? -7.348 -1.548 19.277 1.00 78.94 90 GLU A CA 1
ATOM 715 C C . GLU A 1 90 ? -8.234 -1.993 20.444 1.00 78.94 90 GLU A C 1
ATOM 717 O O . GLU A 1 90 ? -8.275 -1.320 21.473 1.00 78.94 90 GLU A O 1
ATOM 722 N N . LYS A 1 91 ? -8.882 -3.160 20.335 1.00 81.00 91 LYS A N 1
ATOM 723 C CA . LYS A 1 91 ? -9.654 -3.747 21.440 1.00 81.00 91 LYS A CA 1
ATOM 724 C C . LYS A 1 91 ? -8.772 -4.203 22.601 1.00 81.00 91 LYS A C 1
ATOM 726 O O . LYS A 1 91 ? -9.184 -4.086 23.752 1.00 81.00 91 LYS A O 1
ATOM 731 N N . ARG A 1 92 ? -7.579 -4.744 22.324 1.00 79.06 92 ARG A N 1
ATOM 732 C CA . ARG A 1 92 ? -6.668 -5.245 23.371 1.00 79.06 92 ARG A CA 1
ATOM 733 C C . ARG A 1 92 ? -5.795 -4.155 23.996 1.00 79.06 92 ARG A C 1
ATOM 735 O O . ARG A 1 92 ? -5.446 -4.261 25.166 1.00 79.06 92 ARG A O 1
ATOM 742 N N . ILE A 1 93 ? -5.448 -3.120 23.237 1.00 76.12 93 ILE A N 1
ATOM 743 C CA . ILE A 1 93 ? -4.605 -1.996 23.655 1.00 76.12 93 ILE A CA 1
ATOM 744 C C . ILE A 1 93 ? -5.300 -0.696 23.218 1.00 76.12 93 ILE A C 1
ATOM 746 O O . ILE A 1 93 ? -4.904 -0.083 22.218 1.00 76.12 93 ILE A O 1
ATOM 750 N N . PRO A 1 94 ? -6.352 -0.269 23.939 1.00 70.06 94 PRO A N 1
ATOM 751 C CA . PRO A 1 94 ? -7.079 0.943 23.598 1.00 70.06 94 PRO A CA 1
ATOM 752 C C . PRO A 1 94 ? -6.171 2.161 23.777 1.00 70.06 94 PRO A C 1
ATOM 754 O O . PRO A 1 94 ? -5.696 2.457 24.877 1.00 70.06 94 PRO A O 1
ATOM 757 N N . ILE A 1 95 ? -5.932 2.891 22.688 1.00 64.25 95 ILE A N 1
ATOM 758 C CA . ILE A 1 95 ? -5.209 4.160 22.735 1.00 64.25 95 ILE A CA 1
ATOM 759 C C . ILE A 1 95 ? -6.200 5.211 23.237 1.00 64.25 95 ILE A C 1
ATOM 761 O O . ILE A 1 95 ? -7.087 5.642 22.507 1.00 64.25 95 ILE A O 1
ATOM 765 N N . ARG A 1 96 ? -6.080 5.617 24.505 1.00 63.22 96 ARG A N 1
ATOM 766 C CA . ARG A 1 96 ? -6.831 6.763 25.033 1.00 63.22 96 ARG A CA 1
ATOM 767 C C . ARG A 1 96 ? -6.246 8.035 24.418 1.00 63.22 96 ARG A C 1
ATOM 769 O O . ARG A 1 96 ? -5.178 8.493 24.821 1.00 63.22 96 ARG A O 1
ATOM 776 N N . THR A 1 97 ? -6.913 8.562 23.397 1.00 55.25 97 THR A N 1
ATOM 777 C CA . THR A 1 97 ? -6.542 9.794 22.694 1.00 55.25 97 THR A CA 1
ATOM 778 C C . THR A 1 97 ? -6.474 10.952 23.693 1.00 55.25 97 THR A C 1
ATOM 780 O O . THR A 1 97 ? -7.492 11.341 24.258 1.00 55.25 97 THR A O 1
ATOM 783 N N . GLY A 1 98 ? -5.272 11.477 23.954 1.00 52.50 98 GLY A N 1
ATOM 784 C CA . GLY A 1 98 ? -5.098 12.595 24.889 1.00 52.50 98 GLY A CA 1
ATOM 785 C C . GLY A 1 98 ? -3.671 13.113 25.097 1.00 52.50 98 GLY A C 1
ATOM 786 O O . GLY A 1 98 ? -3.514 14.258 25.500 1.00 52.50 98 GLY A O 1
ATOM 787 N N . GLN A 1 99 ? -2.613 12.344 24.815 1.00 51.00 99 GLN A N 1
ATOM 788 C CA . GLN A 1 99 ? -1.234 12.820 25.014 1.00 51.00 99 GLN A CA 1
ATOM 789 C C . GLN A 1 99 ? -0.289 12.240 23.956 1.00 51.00 99 GLN A C 1
ATOM 791 O O . GLN A 1 99 ? -0.033 11.039 23.933 1.00 51.00 99 GLN A O 1
ATOM 796 N N . GLY A 1 100 ? 0.282 13.094 23.100 1.00 53.84 100 GLY A N 1
ATOM 797 C CA . GLY A 1 100 ? 1.185 12.704 22.003 1.00 53.84 100 GLY A CA 1
ATOM 798 C C . GLY A 1 100 ? 2.431 11.902 22.422 1.00 53.84 100 GLY A C 1
ATOM 799 O O . GLY A 1 100 ? 2.999 11.197 21.594 1.00 53.84 100 GLY A O 1
ATOM 800 N N . LYS A 1 101 ? 2.814 11.913 23.710 1.00 51.66 101 LYS A N 1
ATOM 801 C CA . LYS A 1 101 ? 3.880 11.050 24.262 1.00 51.66 101 LYS A CA 1
ATOM 802 C C . LYS A 1 101 ? 3.486 9.566 24.358 1.00 51.66 101 LYS A C 1
ATOM 804 O O . LYS A 1 101 ? 4.362 8.708 24.315 1.00 51.66 101 LYS A O 1
ATOM 809 N N . LEU A 1 102 ? 2.190 9.250 24.451 1.00 55.59 102 LEU A N 1
ATOM 810 C CA . LEU A 1 102 ? 1.683 7.872 24.532 1.00 55.59 102 LEU A CA 1
ATOM 811 C C . LEU A 1 102 ? 1.585 7.185 23.162 1.00 55.59 102 LEU A C 1
ATOM 813 O O . LEU A 1 102 ? 1.584 5.961 23.096 1.00 55.59 102 LEU A O 1
ATOM 817 N N . ILE A 1 103 ? 1.544 7.947 22.063 1.00 60.16 103 ILE A N 1
ATOM 818 C CA . ILE A 1 103 ? 1.497 7.387 20.702 1.00 60.16 103 ILE A CA 1
ATOM 819 C C . ILE A 1 103 ? 2.820 6.680 20.383 1.00 60.16 103 ILE A C 1
ATOM 821 O O . ILE A 1 103 ? 2.810 5.558 19.886 1.00 60.16 103 ILE A O 1
ATOM 825 N N . LEU A 1 104 ? 3.956 7.284 20.752 1.00 64.81 104 LEU A N 1
ATOM 826 C CA . LEU A 1 104 ? 5.275 6.688 20.526 1.00 64.81 104 LEU A CA 1
ATOM 827 C C . LEU A 1 104 ? 5.480 5.411 21.357 1.00 64.81 104 LEU A C 1
ATOM 829 O O . LEU A 1 104 ? 5.989 4.417 20.848 1.00 64.81 104 LEU A O 1
ATOM 833 N N . SER A 1 105 ? 5.047 5.413 22.624 1.00 65.62 105 SER A N 1
ATOM 834 C CA . SER A 1 105 ? 5.173 4.244 23.504 1.00 65.62 105 SER A CA 1
ATOM 835 C C . SER A 1 105 ? 4.196 3.123 23.141 1.00 65.62 105 SER A C 1
ATOM 837 O O . SER A 1 105 ? 4.552 1.950 23.243 1.00 65.62 105 SER A O 1
ATOM 839 N N . ALA A 1 106 ? 2.996 3.455 22.658 1.00 65.75 106 ALA A N 1
ATOM 840 C CA . ALA A 1 106 ? 2.042 2.478 22.145 1.00 65.75 106 ALA A CA 1
ATOM 841 C C . ALA A 1 106 ? 2.531 1.833 20.839 1.00 65.75 106 ALA A C 1
ATOM 843 O O . ALA A 1 106 ? 2.443 0.615 20.700 1.00 65.75 106 ALA A O 1
ATOM 844 N N . VAL A 1 107 ? 3.098 2.616 19.913 1.00 70.94 107 VAL A N 1
ATOM 845 C CA . VAL A 1 107 ? 3.714 2.096 18.679 1.00 70.94 107 VAL A CA 1
ATOM 846 C C . VAL A 1 107 ? 4.925 1.221 19.004 1.00 70.94 107 VAL A C 1
ATOM 848 O O . VAL A 1 107 ? 4.997 0.094 18.523 1.00 70.94 107 VAL A O 1
ATOM 851 N N . ALA A 1 108 ? 5.821 1.671 19.886 1.00 75.38 108 ALA A N 1
ATOM 852 C CA . ALA A 1 108 ? 6.974 0.879 20.316 1.00 75.38 108 ALA A CA 1
ATOM 853 C C . ALA A 1 108 ? 6.558 -0.450 20.969 1.00 75.38 108 ALA A C 1
ATOM 855 O O . ALA A 1 108 ? 7.165 -1.489 20.721 1.00 75.38 108 ALA A O 1
ATOM 856 N N . ARG A 1 109 ? 5.481 -0.443 21.765 1.00 73.56 109 ARG A N 1
ATOM 857 C CA . ARG A 1 109 ? 4.950 -1.656 22.396 1.00 73.56 109 ARG A CA 1
ATOM 858 C C . ARG A 1 109 ? 4.311 -2.611 21.384 1.00 73.56 109 ARG A C 1
ATOM 860 O O . ARG A 1 109 ? 4.447 -3.816 21.551 1.00 73.56 109 ARG A O 1
ATOM 867 N N . ARG A 1 110 ? 3.659 -2.097 20.334 1.00 70.44 110 ARG A N 1
ATOM 868 C CA . ARG A 1 110 ? 3.139 -2.921 19.226 1.00 70.44 110 ARG A CA 1
ATOM 869 C C . ARG A 1 110 ? 4.282 -3.606 18.473 1.00 70.44 110 ARG A C 1
ATOM 871 O O . ARG A 1 110 ? 4.256 -4.821 18.335 1.00 70.44 110 ARG A O 1
ATOM 878 N N . VAL A 1 111 ? 5.334 -2.857 18.131 1.00 78.75 111 VAL A N 1
ATOM 879 C CA . VAL A 1 111 ? 6.540 -3.409 17.490 1.00 78.75 111 VAL A CA 1
ATOM 880 C C . VAL A 1 111 ? 7.191 -4.484 18.364 1.00 78.75 111 VAL A C 1
ATOM 882 O O . VAL A 1 111 ? 7.495 -5.563 17.874 1.00 78.75 111 VAL A O 1
ATOM 885 N N . ALA A 1 112 ? 7.360 -4.241 19.665 1.00 79.81 112 ALA A N 1
ATOM 886 C CA . ALA A 1 112 ? 7.949 -5.229 20.570 1.00 79.81 112 ALA A CA 1
ATOM 887 C C . ALA A 1 112 ? 7.119 -6.523 20.680 1.00 79.81 112 ALA A C 1
ATOM 889 O O . ALA A 1 112 ? 7.690 -7.604 20.802 1.00 79.81 112 ALA A O 1
ATOM 890 N N . MET A 1 113 ? 5.786 -6.429 20.626 1.00 74.38 113 MET A N 1
ATOM 891 C CA . MET A 1 113 ? 4.905 -7.603 20.650 1.00 74.38 113 MET A CA 1
ATOM 892 C C . MET A 1 113 ? 5.007 -8.417 19.358 1.00 74.38 113 MET A C 1
ATOM 894 O O . MET A 1 113 ? 5.123 -9.637 19.435 1.00 74.38 113 MET A O 1
ATOM 898 N N . ASP A 1 114 ? 5.040 -7.759 18.197 1.00 71.19 114 ASP A N 1
ATOM 899 C CA . ASP A 1 114 ? 5.212 -8.440 16.908 1.00 71.19 114 ASP A CA 1
ATOM 900 C C . ASP A 1 114 ? 6.580 -9.145 16.828 1.00 71.19 114 ASP A C 1
ATOM 902 O O . ASP A 1 114 ? 6.673 -10.275 16.350 1.00 71.19 114 ASP A O 1
ATOM 906 N N . GLN A 1 115 ? 7.635 -8.528 17.378 1.00 75.25 115 GLN A N 1
ATOM 907 C CA . GLN A 1 115 ? 8.969 -9.137 17.461 1.00 75.25 115 GLN A CA 1
ATOM 908 C C . GLN A 1 115 ? 9.022 -10.317 18.442 1.00 75.25 115 GLN A C 1
ATOM 910 O O . GLN A 1 115 ? 9.651 -11.325 18.143 1.00 75.25 115 GLN A O 1
ATOM 915 N N . LEU A 1 116 ? 8.341 -10.240 19.591 1.00 72.38 116 LEU A N 1
ATOM 916 C CA . LEU A 1 116 ? 8.277 -11.352 20.549 1.00 72.38 116 LEU A CA 1
ATOM 917 C C . LEU A 1 116 ? 7.541 -12.568 19.982 1.00 72.38 116 LEU A C 1
ATOM 919 O O . LEU A 1 116 ? 7.971 -13.693 20.209 1.00 72.38 116 LEU A O 1
ATOM 923 N N . ILE A 1 117 ? 6.457 -12.357 19.234 1.00 66.81 117 ILE A N 1
ATOM 924 C CA . ILE A 1 117 ? 5.696 -13.451 18.614 1.00 66.81 117 ILE A CA 1
ATOM 925 C C . ILE A 1 117 ? 6.530 -14.158 17.538 1.00 66.81 117 ILE A C 1
ATOM 927 O O . ILE A 1 117 ? 6.465 -15.378 17.433 1.00 66.81 117 ILE A O 1
ATOM 931 N N . LEU A 1 118 ? 7.340 -13.415 16.780 1.00 61.47 118 LEU A N 1
ATOM 932 C CA . LEU A 1 118 ? 8.237 -13.977 15.764 1.00 61.47 118 LEU A CA 1
ATOM 933 C C . LEU A 1 118 ? 9.515 -14.607 16.338 1.00 61.47 118 LEU A C 1
ATOM 935 O O . LEU A 1 118 ? 10.130 -15.419 15.661 1.00 61.47 118 LEU A O 1
ATOM 939 N N . TYR A 1 119 ? 9.933 -14.223 17.547 1.00 56.94 119 TYR A N 1
ATOM 940 C CA . TYR A 1 119 ? 11.158 -14.728 18.181 1.00 56.94 119 TYR A CA 1
ATOM 941 C C . TYR A 1 119 ? 10.911 -15.913 19.134 1.00 56.94 119 TYR A C 1
ATOM 943 O O . TYR A 1 119 ? 11.849 -16.610 19.508 1.00 56.94 119 TYR A O 1
ATOM 951 N N . VAL A 1 120 ? 9.664 -16.125 19.569 1.00 54.91 120 VAL A N 1
ATOM 952 C CA . VAL A 1 120 ? 9.272 -17.206 20.498 1.00 54.91 120 VAL A CA 1
ATOM 953 C C . VA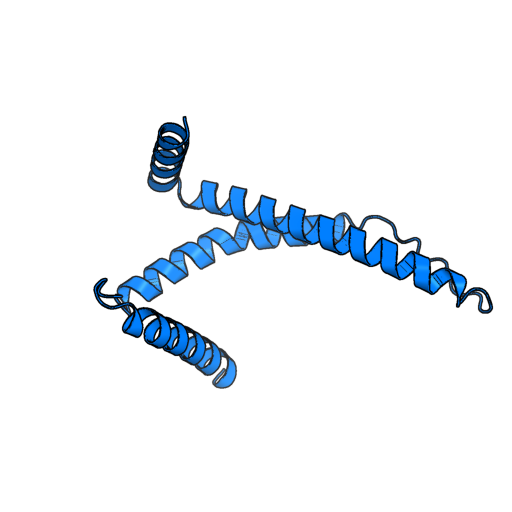L A 1 120 ? 8.605 -18.392 19.774 1.00 54.91 120 VAL A C 1
ATOM 955 O O . VAL A 1 120 ? 8.431 -19.447 20.383 1.00 54.91 120 VAL A O 1
ATOM 958 N N . ALA A 1 121 ? 8.259 -18.244 18.491 1.00 48.09 121 ALA A N 1
ATOM 959 C CA . ALA A 1 121 ? 7.774 -19.316 17.614 1.00 48.09 121 ALA A CA 1
ATOM 960 C C . ALA A 1 121 ? 8.915 -19.905 16.773 1.00 48.09 121 ALA A C 1
ATOM 962 O O . ALA A 1 121 ? 8.892 -21.137 16.555 1.00 48.09 121 ALA A O 1
#

pLDDT: mean 75.49, std 13.81, range [48.09, 96.0]

Organism: NCBI:txid253288